Protein AF-A0A968MVT5-F1 (afdb_monomer)

Structure (mmCIF, N/CA/C/O backbone):
data_AF-A0A968MVT5-F1
#
_entry.id   AF-A0A968MVT5-F1
#
loop_
_atom_site.group_PDB
_atom_site.id
_atom_site.type_symbol
_atom_site.label_atom_id
_atom_site.label_alt_id
_atom_site.label_comp_id
_atom_site.label_asym_id
_atom_site.label_entity_id
_atom_site.label_seq_id
_atom_site.pdbx_PDB_ins_code
_atom_site.Cartn_x
_atom_site.Cartn_y
_atom_site.Cartn_z
_atom_site.occupancy
_atom_site.B_iso_or_equiv
_atom_site.auth_seq_id
_atom_site.auth_comp_id
_atom_site.auth_asym_id
_atom_site.auth_atom_id
_atom_site.pdbx_PDB_model_num
ATOM 1 N N . MET A 1 1 ? 6.706 14.657 13.556 1.00 43.78 1 MET A N 1
ATOM 2 C CA . MET A 1 1 ? 5.681 14.044 14.435 1.00 43.78 1 MET A CA 1
ATOM 3 C C . MET A 1 1 ? 4.385 13.911 13.644 1.00 43.78 1 MET A C 1
ATOM 5 O O . MET A 1 1 ? 4.036 14.861 12.951 1.00 43.78 1 MET A O 1
ATOM 9 N N . GLY A 1 2 ? 3.733 12.742 13.673 1.00 51.62 2 GLY A N 1
ATOM 10 C CA . GLY A 1 2 ? 2.491 12.472 12.931 1.00 51.62 2 GLY A CA 1
ATOM 11 C C . GLY A 1 2 ? 1.337 13.369 13.392 1.00 51.62 2 GLY A C 1
ATOM 12 O O . GLY A 1 2 ? 1.199 13.649 14.583 1.00 51.62 2 GLY A O 1
ATOM 13 N N . LYS A 1 3 ? 0.538 13.880 12.448 1.00 51.34 3 LYS A N 1
ATOM 14 C CA . LYS A 1 3 ? -0.596 14.776 12.735 1.00 51.34 3 LYS A CA 1
ATOM 15 C C . LYS A 1 3 ? -1.691 14.024 13.503 1.00 51.34 3 LYS A C 1
ATOM 17 O O . LYS A 1 3 ? -2.018 12.884 13.168 1.00 51.34 3 LYS A O 1
ATOM 22 N N . LYS A 1 4 ? -2.309 14.689 14.490 1.00 53.28 4 LYS A N 1
ATOM 23 C CA . LYS A 1 4 ? -3.520 14.187 15.165 1.00 53.28 4 LYS A CA 1
ATOM 24 C C . LYS A 1 4 ? -4.607 13.912 14.117 1.00 53.28 4 LYS A C 1
ATOM 26 O O . LYS A 1 4 ? -4.867 14.768 13.276 1.00 53.28 4 LYS A O 1
ATOM 31 N N . GLY A 1 5 ? -5.198 12.718 14.163 1.00 63.88 5 GLY A N 1
ATOM 32 C CA . GLY A 1 5 ? -6.194 12.250 13.190 1.00 63.88 5 GLY A CA 1
ATOM 33 C C . GLY A 1 5 ? -5.631 11.427 12.026 1.00 63.88 5 GLY A C 1
ATOM 34 O O . GLY A 1 5 ? -6.399 11.000 11.172 1.00 63.88 5 GLY A O 1
ATOM 35 N N . THR A 1 6 ? -4.318 11.176 11.984 1.00 68.81 6 THR A N 1
ATOM 36 C CA . THR A 1 6 ? -3.715 10.260 11.001 1.00 68.81 6 THR A CA 1
ATOM 37 C C . THR A 1 6 ? -3.498 8.871 11.612 1.00 68.81 6 THR A C 1
ATOM 39 O O . THR A 1 6 ? -3.180 8.784 12.800 1.00 68.81 6 THR A O 1
ATOM 42 N N . PRO A 1 7 ? -3.641 7.782 10.833 1.00 70.88 7 PRO A N 1
ATOM 43 C CA . PRO A 1 7 ? -3.378 6.424 11.319 1.00 70.88 7 PRO A CA 1
ATOM 44 C C . PRO A 1 7 ? -1.874 6.157 11.545 1.00 70.88 7 PRO A C 1
ATOM 46 O O . PRO A 1 7 ? -1.496 5.155 12.143 1.00 70.88 7 PRO A O 1
ATOM 49 N N . LEU A 1 8 ? -1.004 7.077 11.111 1.00 73.19 8 LEU A N 1
ATOM 50 C CA . LEU A 1 8 ? 0.443 7.027 11.302 1.00 73.19 8 LEU A CA 1
ATOM 51 C C . LEU A 1 8 ? 0.848 7.768 12.582 1.00 73.19 8 LEU A C 1
ATOM 53 O O . LEU A 1 8 ? 0.922 8.997 12.623 1.00 73.19 8 LEU A O 1
ATOM 57 N N . THR A 1 9 ? 1.155 7.010 13.632 1.00 74.75 9 THR A N 1
ATOM 58 C CA . THR A 1 9 ? 1.647 7.555 14.910 1.00 74.75 9 THR A CA 1
ATOM 59 C C . THR A 1 9 ? 3.166 7.774 14.923 1.00 74.75 9 THR A C 1
ATOM 61 O O . THR A 1 9 ? 3.667 8.551 15.737 1.00 74.75 9 THR A O 1
ATOM 64 N N . LYS A 1 10 ? 3.900 7.145 13.993 1.00 79.31 10 LYS A N 1
ATOM 65 C CA . LYS A 1 10 ? 5.359 7.248 13.801 1.00 79.31 10 LYS A CA 1
ATOM 66 C C . LYS A 1 10 ? 5.701 7.501 12.327 1.00 79.31 10 LYS A C 1
ATOM 68 O O . LYS A 1 10 ? 4.806 7.601 11.489 1.00 79.31 10 LYS A O 1
ATOM 73 N N . GLN A 1 11 ? 6.988 7.661 12.002 1.00 80.31 11 GLN A N 1
ATOM 74 C CA . GLN A 1 11 ? 7.413 7.732 10.598 1.00 80.31 11 GLN A CA 1
ATOM 75 C C . GLN A 1 11 ? 7.063 6.428 9.871 1.00 80.31 11 GLN A C 1
ATOM 77 O O . GLN A 1 11 ? 7.085 5.361 10.481 1.00 80.31 11 GLN A O 1
ATOM 82 N N . ILE A 1 12 ? 6.763 6.496 8.570 1.00 79.69 12 ILE A N 1
ATOM 83 C CA . ILE A 1 12 ? 6.401 5.310 7.774 1.00 79.69 12 ILE A CA 1
ATOM 84 C C . ILE A 1 12 ? 7.508 4.244 7.786 1.00 79.69 12 ILE A C 1
ATOM 86 O O . ILE A 1 12 ? 7.210 3.061 7.852 1.00 79.69 12 ILE A O 1
ATOM 90 N N . SER A 1 13 ? 8.775 4.666 7.826 1.00 80.44 13 SER A N 1
ATOM 91 C CA . SER A 1 13 ? 9.951 3.794 7.946 1.00 80.44 13 SER A CA 1
ATOM 92 C C . SER A 1 13 ? 10.022 3.029 9.273 1.00 80.44 13 SER A C 1
ATOM 94 O O . SER A 1 13 ? 10.656 1.982 9.345 1.00 80.44 13 SER A O 1
ATOM 96 N N . GLU A 1 14 ? 9.374 3.535 10.322 1.00 81.88 14 GLU A N 1
ATOM 97 C CA . GLU A 1 14 ? 9.344 2.945 11.666 1.00 81.88 14 GLU A CA 1
ATOM 98 C C . GLU A 1 14 ? 7.984 2.313 12.003 1.00 81.88 14 GLU A C 1
ATOM 100 O O . GLU A 1 14 ? 7.813 1.699 13.060 1.00 81.88 14 GLU A O 1
ATOM 105 N N . THR A 1 15 ? 6.993 2.490 11.128 1.00 82.56 15 THR A N 1
ATOM 106 C CA . THR A 1 15 ? 5.636 1.990 11.328 1.00 82.56 15 THR A CA 1
ATOM 107 C C . THR A 1 15 ? 5.561 0.560 10.819 1.00 82.56 15 THR A C 1
ATOM 109 O O . THR A 1 15 ? 5.556 0.322 9.617 1.00 82.56 15 THR A O 1
ATOM 112 N N . LYS A 1 16 ? 5.503 -0.398 11.748 1.00 81.62 16 LYS A N 1
ATOM 113 C CA . LYS A 1 16 ? 5.365 -1.829 11.430 1.00 81.62 16 LYS A CA 1
ATOM 114 C C . LYS A 1 16 ? 3.918 -2.263 11.212 1.00 81.62 16 LYS A C 1
ATOM 116 O O . LYS A 1 16 ? 3.680 -3.254 10.539 1.00 81.62 16 LYS A O 1
ATOM 121 N N . GLU A 1 17 ? 2.976 -1.533 11.796 1.00 80.25 17 GLU A N 1
ATOM 122 C CA . GLU A 1 17 ? 1.560 -1.881 11.799 1.00 80.25 17 GLU A CA 1
ATOM 123 C C . GLU A 1 17 ? 0.715 -0.609 11.739 1.00 80.25 17 GLU A C 1
ATOM 125 O O . GLU A 1 17 ? 1.037 0.397 12.379 1.00 80.25 17 GLU A O 1
ATOM 130 N N . ILE A 1 18 ? -0.364 -0.661 10.959 1.00 76.94 18 ILE A N 1
ATOM 131 C CA . ILE A 1 18 ? -1.361 0.400 10.855 1.00 76.94 18 ILE A C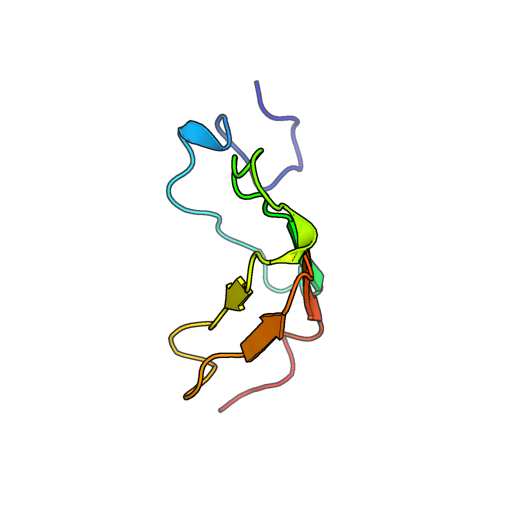A 1
ATOM 132 C C . ILE A 1 18 ? -2.718 -0.230 11.147 1.00 76.94 18 ILE A C 1
ATOM 134 O O . ILE A 1 18 ? -3.203 -1.048 10.372 1.00 76.94 18 ILE A O 1
ATOM 138 N N . ILE A 1 19 ? -3.333 0.175 12.257 1.00 75.75 19 ILE A N 1
ATOM 139 C CA . ILE A 1 19 ? -4.682 -0.258 12.621 1.00 75.75 19 ILE A CA 1
ATOM 140 C C . ILE A 1 19 ? -5.667 0.748 12.039 1.00 75.75 19 ILE A C 1
ATOM 142 O O . ILE A 1 19 ? -5.636 1.935 12.379 1.00 75.75 19 ILE A O 1
ATOM 146 N N . LEU A 1 20 ? -6.533 0.267 11.156 1.00 72.81 20 LEU A N 1
ATOM 147 C CA . LEU A 1 20 ? -7.583 1.062 10.537 1.00 72.81 20 LEU A CA 1
ATOM 148 C C . LEU A 1 20 ? -8.908 0.825 11.253 1.00 72.81 20 LEU A C 1
ATOM 150 O O . LEU A 1 20 ? -9.198 -0.279 11.714 1.00 72.81 20 LEU A O 1
ATOM 154 N N . LYS A 1 21 ? -9.700 1.886 11.378 1.00 71.38 21 LYS A N 1
ATOM 155 C CA . LYS A 1 21 ? -11.044 1.801 11.954 1.00 71.38 21 LYS A CA 1
ATOM 156 C C . LYS A 1 21 ? -12.033 1.254 10.922 1.00 71.38 21 LYS A C 1
ATOM 158 O O . LYS A 1 21 ? -11.803 1.362 9.722 1.00 71.38 21 LYS A O 1
ATOM 163 N N . TYR A 1 22 ? -13.149 0.700 11.398 1.00 70.31 22 TYR A N 1
ATOM 164 C CA . TYR A 1 22 ? -14.164 0.065 10.546 1.00 70.31 22 TYR A CA 1
ATOM 165 C C . TYR A 1 22 ? -14.784 1.012 9.500 1.00 70.31 22 TYR A C 1
ATOM 167 O O . TYR A 1 22 ? -15.261 0.549 8.476 1.00 70.31 22 TYR A O 1
ATOM 175 N N . ASP A 1 23 ? -14.765 2.323 9.752 1.00 70.31 23 ASP A N 1
ATOM 176 C CA . ASP A 1 23 ? -15.269 3.386 8.876 1.00 70.31 23 ASP A CA 1
ATOM 177 C C . ASP A 1 23 ? -14.243 3.833 7.813 1.00 70.31 23 ASP A C 1
ATOM 179 O O . ASP A 1 23 ? -14.536 4.677 6.968 1.00 70.31 23 ASP A O 1
ATOM 183 N N . GLN A 1 24 ? -13.028 3.273 7.829 1.00 68.44 24 GLN A N 1
ATOM 184 C CA . GLN A 1 24 ? -11.955 3.576 6.880 1.00 68.44 24 GLN A CA 1
ATOM 185 C C . GLN A 1 24 ? -11.903 2.526 5.771 1.00 68.44 24 GLN A C 1
ATOM 187 O O . GLN A 1 24 ? -10.978 1.722 5.676 1.00 68.44 24 GLN A O 1
ATOM 192 N N . THR A 1 25 ? -12.917 2.541 4.913 1.00 71.50 25 THR A N 1
ATOM 193 C CA . THR A 1 25 ? -13.181 1.452 3.957 1.00 71.50 25 THR A CA 1
ATOM 194 C C . THR A 1 25 ? -12.523 1.666 2.600 1.00 71.50 25 THR A C 1
ATOM 196 O O . THR A 1 25 ? -12.645 0.833 1.699 1.00 71.50 25 THR A O 1
ATOM 199 N N . TYR A 1 26 ? -11.780 2.767 2.470 1.00 76.19 26 TYR A N 1
ATOM 200 C CA . TYR A 1 26 ? -11.007 3.128 1.295 1.00 76.19 26 TYR A CA 1
ATOM 201 C C . TYR A 1 26 ? -9.543 3.353 1.672 1.00 76.19 26 TYR A C 1
ATOM 203 O O . TYR A 1 26 ? -9.197 4.321 2.353 1.00 76.19 26 TYR A O 1
ATOM 211 N N . ILE A 1 27 ? -8.665 2.469 1.208 1.00 80.25 27 ILE A N 1
ATOM 212 C CA . ILE A 1 27 ? -7.231 2.503 1.499 1.00 80.25 27 ILE A CA 1
ATOM 213 C C . ILE A 1 27 ? -6.484 2.440 0.182 1.00 80.25 27 ILE A C 1
ATOM 215 O O . ILE A 1 27 ? -6.767 1.610 -0.673 1.00 80.25 27 ILE A O 1
ATOM 219 N N . THR A 1 28 ? -5.505 3.321 0.003 1.00 83.19 28 THR A N 1
ATOM 220 C CA . THR A 1 28 ? -4.611 3.260 -1.153 1.00 83.19 28 THR A CA 1
ATOM 221 C C . THR A 1 28 ? -3.170 3.182 -0.690 1.00 83.19 28 THR A C 1
ATOM 223 O O . THR A 1 28 ? -2.65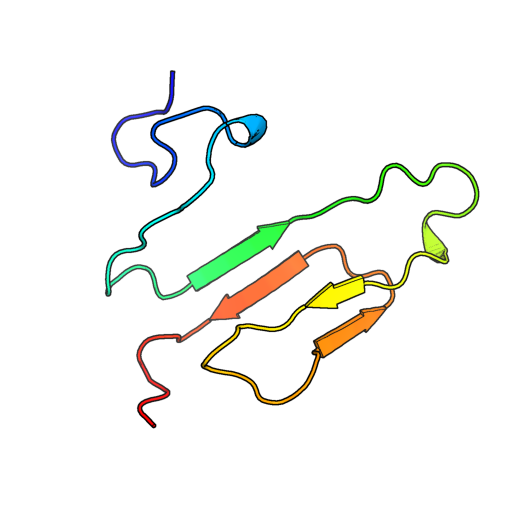3 4.119 -0.083 1.00 83.19 28 THR A O 1
ATOM 226 N N . PHE A 1 29 ? -2.511 2.082 -1.028 1.00 82.69 29 PHE A N 1
ATOM 227 C CA . PHE A 1 29 ? -1.077 1.917 -0.870 1.00 82.69 29 PHE A CA 1
ATOM 228 C C . PHE A 1 29 ? -0.384 2.466 -2.109 1.00 82.69 29 PHE A C 1
ATOM 230 O O . PHE A 1 29 ? -0.709 2.077 -3.228 1.00 82.69 29 PHE A O 1
ATOM 237 N N . LYS A 1 30 ? 0.567 3.381 -1.916 1.00 83.94 30 LYS A N 1
ATOM 238 C CA . LYS A 1 30 ? 1.456 3.855 -2.980 1.00 83.94 30 LYS A CA 1
ATOM 239 C C . LYS A 1 30 ? 2.854 3.343 -2.698 1.00 83.94 30 LYS A C 1
ATOM 241 O O . LYS A 1 30 ? 3.360 3.540 -1.596 1.00 83.94 30 LYS A O 1
ATOM 246 N N . TYR A 1 31 ? 3.469 2.716 -3.687 1.00 81.12 31 TYR A N 1
ATOM 247 C CA . TYR A 1 31 ? 4.792 2.117 -3.560 1.00 81.12 31 TYR A CA 1
ATOM 248 C C . TYR A 1 31 ? 5.667 2.504 -4.746 1.00 81.12 31 TYR A C 1
ATOM 250 O O . TYR A 1 31 ? 5.192 2.814 -5.834 1.00 81.12 31 TYR A O 1
ATOM 258 N N . THR A 1 32 ? 6.977 2.516 -4.536 1.00 79.81 32 THR A N 1
ATOM 259 C CA . THR A 1 32 ? 7.941 2.751 -5.607 1.00 79.81 32 THR A CA 1
ATOM 260 C C . THR A 1 32 ? 9.137 1.847 -5.381 1.00 79.81 32 THR A C 1
ATOM 262 O O . THR A 1 32 ? 9.669 1.787 -4.276 1.00 79.81 32 THR A O 1
ATOM 265 N N . ALA A 1 33 ? 9.563 1.137 -6.423 1.00 73.31 33 ALA A N 1
ATOM 266 C CA . ALA A 1 33 ? 10.876 0.507 -6.405 1.00 73.31 33 ALA A CA 1
ATOM 267 C C . ALA A 1 33 ? 11.917 1.569 -6.774 1.00 73.31 33 ALA A C 1
ATOM 269 O O . ALA A 1 33 ? 11.692 2.361 -7.691 1.00 73.31 33 ALA A O 1
ATOM 270 N N . LEU A 1 34 ? 13.061 1.571 -6.093 1.00 70.00 34 LEU A N 1
ATOM 271 C CA . LEU A 1 34 ? 14.239 2.385 -6.428 1.00 70.00 34 LEU A CA 1
ATOM 272 C C . LEU A 1 34 ? 14.982 1.820 -7.658 1.00 70.00 34 LEU A C 1
ATOM 274 O O . LEU A 1 34 ? 16.203 1.735 -7.672 1.00 70.00 34 LEU A O 1
ATOM 278 N N . SER A 1 35 ? 14.250 1.390 -8.687 1.00 63.62 35 SER A N 1
ATOM 279 C CA . SER A 1 35 ? 14.839 0.840 -9.910 1.00 63.62 35 SER A CA 1
ATOM 280 C C . SER A 1 35 ? 14.990 1.959 -10.940 1.00 63.62 35 SER A C 1
ATOM 282 O O . SER A 1 35 ? 14.000 2.412 -11.519 1.00 63.62 35 SER A O 1
ATOM 284 N N . TYR A 1 36 ? 16.223 2.443 -11.105 1.00 59.91 36 TYR A N 1
ATOM 285 C CA . TYR A 1 36 ? 16.581 3.537 -12.020 1.00 59.91 36 TYR A CA 1
ATOM 286 C C . TYR A 1 36 ? 16.861 3.061 -13.455 1.00 59.91 36 TYR A C 1
ATOM 288 O O . TYR A 1 36 ? 16.788 3.866 -14.376 1.00 59.91 36 TYR A O 1
ATOM 296 N N . GLU A 1 37 ? 17.167 1.774 -13.660 1.00 66.50 37 GLU A N 1
ATOM 297 C CA . GLU A 1 37 ? 17.658 1.266 -14.952 1.00 66.50 37 GLU A CA 1
ATOM 298 C C . GLU A 1 37 ? 16.551 1.012 -15.984 1.00 66.50 37 GLU A C 1
ATOM 300 O O . GLU A 1 37 ? 16.770 1.155 -17.183 1.00 66.50 37 GLU A O 1
ATOM 305 N N . SER A 1 38 ? 15.351 0.620 -15.553 1.00 70.94 38 SER A N 1
ATOM 306 C CA . SER A 1 38 ? 14.188 0.440 -16.437 1.00 70.94 38 SER A CA 1
ATOM 307 C C . SER A 1 38 ? 12.902 0.479 -15.607 1.00 70.94 38 SER A C 1
ATOM 309 O O . SER A 1 38 ? 12.299 -0.568 -15.345 1.00 70.94 38 SER A O 1
ATOM 311 N N . PRO A 1 39 ? 12.480 1.664 -15.133 1.00 69.12 39 PRO A N 1
ATOM 312 C CA . PRO A 1 39 ? 11.318 1.795 -14.269 1.00 69.12 39 PRO A CA 1
ATOM 313 C C . PRO A 1 39 ? 10.038 1.254 -14.906 1.00 69.12 39 PRO A C 1
ATOM 315 O O . PRO A 1 39 ? 9.197 0.790 -14.145 1.00 69.12 39 PRO A O 1
ATOM 318 N N . GLU A 1 40 ? 9.896 1.254 -16.241 1.00 70.06 40 GLU A N 1
ATOM 319 C CA . GLU A 1 40 ? 8.757 0.660 -16.963 1.00 70.06 40 GLU A CA 1
ATOM 320 C C . GLU A 1 40 ? 8.716 -0.877 -16.945 1.00 70.06 40 GLU A C 1
ATOM 322 O O . GLU A 1 40 ? 7.655 -1.469 -17.141 1.00 70.06 40 GLU A O 1
ATOM 327 N N . LYS A 1 41 ? 9.844 -1.543 -16.670 1.00 75.56 41 LYS A N 1
ATOM 328 C CA . LYS A 1 41 ? 9.906 -3.012 -16.587 1.00 75.56 41 LYS A CA 1
ATOM 329 C C . LYS A 1 41 ? 9.542 -3.546 -15.209 1.00 75.56 41 LYS A C 1
ATOM 331 O O . LYS A 1 41 ? 9.352 -4.752 -15.066 1.00 75.56 41 LYS A O 1
ATOM 336 N N . ASN A 1 42 ? 9.418 -2.678 -14.205 1.00 77.81 42 ASN A N 1
ATOM 337 C CA . ASN A 1 42 ? 9.007 -3.107 -12.875 1.00 77.81 42 ASN A CA 1
ATOM 338 C C . ASN A 1 42 ? 7.601 -3.708 -12.944 1.00 77.81 42 ASN A C 1
ATOM 340 O O . ASN A 1 42 ? 6.683 -3.092 -13.488 1.00 77.81 42 ASN A O 1
ATOM 344 N N . GLN A 1 43 ? 7.464 -4.912 -12.401 1.00 80.69 43 GLN A N 1
ATOM 345 C CA . GLN A 1 43 ? 6.190 -5.587 -12.221 1.00 80.69 43 GLN A CA 1
ATOM 346 C C . GLN A 1 43 ? 5.893 -5.616 -10.727 1.00 80.69 43 GLN A C 1
ATOM 348 O O . GLN A 1 43 ? 6.749 -5.991 -9.925 1.00 80.69 43 GLN A O 1
ATOM 353 N N . TYR A 1 44 ? 4.690 -5.207 -10.364 1.00 84.00 44 TYR A N 1
ATOM 354 C CA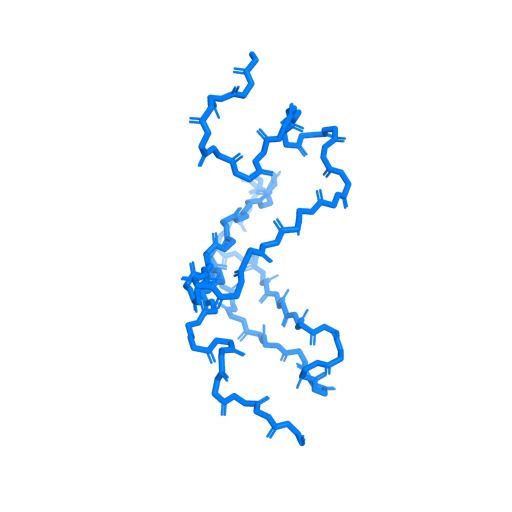 . TYR A 1 44 ? 4.222 -5.164 -8.997 1.00 84.00 44 TYR A CA 1
ATOM 355 C C . TYR A 1 44 ? 3.053 -6.119 -8.832 1.00 84.00 44 TYR A C 1
ATOM 357 O O . TYR A 1 44 ? 2.197 -6.252 -9.712 1.00 84.00 44 TYR A O 1
ATOM 365 N N . ALA A 1 45 ? 3.040 -6.783 -7.685 1.00 85.50 45 ALA A N 1
ATOM 366 C CA . ALA A 1 45 ? 1.922 -7.584 -7.249 1.00 85.50 45 ALA A CA 1
ATOM 367 C C . ALA A 1 45 ? 1.628 -7.291 -5.781 1.00 85.50 45 ALA A C 1
ATOM 369 O O . ALA A 1 45 ? 2.538 -6.986 -5.006 1.00 85.50 45 ALA A O 1
ATOM 370 N N . TYR A 1 46 ? 0.359 -7.377 -5.409 1.00 85.31 46 TYR A N 1
ATOM 371 C CA . TYR A 1 46 ? -0.078 -7.244 -4.027 1.00 85.31 46 TYR A CA 1
ATOM 372 C C . TYR A 1 46 ? -1.105 -8.321 -3.689 1.00 85.31 46 TYR A C 1
ATOM 374 O O . TYR A 1 46 ? -1.778 -8.841 -4.572 1.00 85.31 46 TYR A O 1
ATOM 382 N N . MET A 1 47 ? -1.205 -8.663 -2.412 1.00 83.75 47 MET A N 1
ATOM 383 C CA . MET A 1 47 ? -2.195 -9.602 -1.894 1.00 83.75 47 MET A CA 1
ATOM 384 C C . MET A 1 47 ? -2.549 -9.177 -0.474 1.00 83.75 47 MET A C 1
ATOM 386 O O .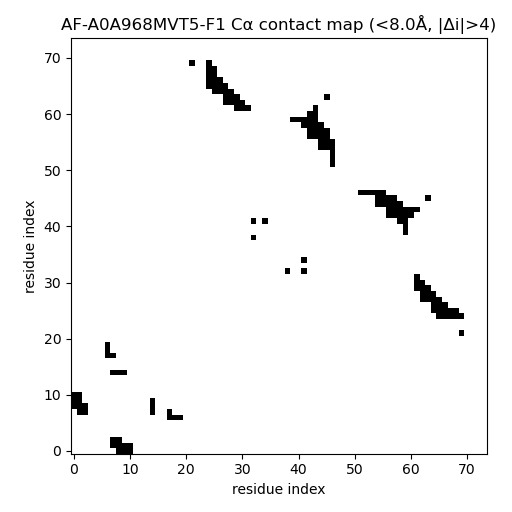 MET A 1 47 ? -1.654 -8.845 0.309 1.00 83.75 47 MET A O 1
ATOM 390 N N . LEU A 1 48 ? -3.836 -9.199 -0.140 1.00 82.44 48 LEU A N 1
ATOM 391 C CA . LEU A 1 48 ? -4.294 -9.047 1.235 1.00 82.44 48 LEU A CA 1
ATOM 392 C C . LEU A 1 48 ? -4.446 -10.427 1.885 1.00 82.44 48 LEU A C 1
ATOM 394 O O . LEU A 1 48 ? -5.431 -11.134 1.665 1.00 82.44 48 LEU A O 1
ATOM 398 N N . GLU A 1 49 ? -3.456 -10.816 2.686 1.00 79.12 49 GLU A N 1
ATOM 399 C CA . GLU A 1 49 ? -3.465 -12.095 3.397 1.00 79.12 49 GLU A CA 1
ATOM 400 C C . GLU A 1 49 ? -4.707 -12.223 4.297 1.00 79.12 49 GLU A C 1
ATOM 402 O O . GLU A 1 49 ? -5.065 -11.301 5.030 1.00 79.12 49 GLU A O 1
ATOM 407 N N . GLY A 1 50 ? -5.394 -13.367 4.208 1.00 77.00 50 GLY A N 1
ATOM 408 C CA . GLY A 1 50 ? -6.649 -13.624 4.923 1.00 77.00 50 GLY A CA 1
ATOM 409 C C . GLY A 1 50 ? -7.913 -13.108 4.222 1.00 77.00 50 GLY A C 1
ATOM 410 O O . GLY A 1 50 ? -9.012 -13.453 4.650 1.00 77.00 50 GLY A O 1
ATOM 411 N N . PHE A 1 51 ? -7.779 -12.342 3.135 1.00 75.81 51 PHE A N 1
ATOM 412 C CA . PHE A 1 51 ? -8.898 -11.869 2.310 1.00 75.81 51 PHE A CA 1
ATOM 413 C C . PHE A 1 51 ? -8.841 -12.424 0.883 1.00 75.81 51 PHE A C 1
ATOM 415 O O . PHE A 1 51 ? -9.855 -12.845 0.327 1.00 75.81 51 PHE A O 1
ATOM 422 N N . GLU A 1 52 ? -7.645 -12.463 0.300 1.00 77.38 52 GLU A N 1
ATOM 423 C CA . GLU A 1 52 ? -7.379 -12.968 -1.045 1.00 77.38 52 GLU A CA 1
ATOM 424 C C . GLU A 1 52 ? -6.632 -14.303 -0.991 1.00 77.38 52 GLU A C 1
ATOM 426 O O . GLU A 1 52 ? -5.860 -14.574 -0.071 1.00 77.38 52 GLU A O 1
ATOM 431 N N . LYS A 1 53 ? -6.888 -15.157 -1.989 1.00 82.31 53 LYS A N 1
ATOM 432 C CA . LYS A 1 53 ? -6.188 -16.440 -2.170 1.00 82.31 53 LYS A CA 1
ATOM 433 C C . LYS A 1 53 ? -5.041 -16.352 -3.175 1.00 82.31 53 LYS A C 1
ATOM 435 O O . LYS A 1 53 ? -4.159 -17.202 -3.142 1.00 82.31 53 LYS A O 1
ATOM 440 N N . ASP A 1 54 ? -5.061 -15.335 -4.034 1.00 86.31 54 ASP A N 1
ATOM 441 C CA . ASP A 1 54 ? -4.142 -15.173 -5.156 1.00 86.31 54 ASP A CA 1
ATOM 442 C C . ASP A 1 54 ? -3.566 -13.754 -5.200 1.00 86.31 54 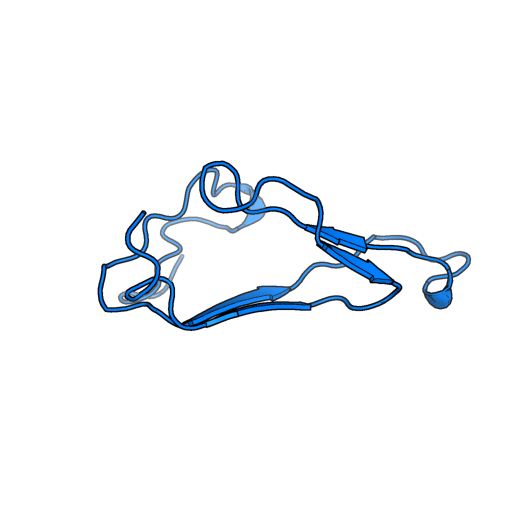ASP A C 1
ATOM 444 O O . ASP A 1 54 ? -4.170 -12.795 -4.719 1.00 86.31 54 ASP A O 1
ATOM 448 N N . TRP A 1 55 ? -2.389 -13.627 -5.812 1.00 88.94 55 TRP A N 1
ATOM 449 C CA . TRP A 1 55 ? -1.719 -12.347 -6.013 1.00 88.94 55 TRP A CA 1
ATOM 450 C C . TRP A 1 55 ? -2.388 -11.525 -7.117 1.00 88.94 55 TRP A C 1
ATOM 452 O O . TRP A 1 55 ? -2.614 -12.005 -8.229 1.00 88.94 55 TRP A O 1
ATOM 462 N N . HIS A 1 56 ? -2.609 -10.241 -6.849 1.00 85.94 56 HIS A N 1
ATOM 463 C CA . HIS A 1 56 ? -3.015 -9.264 -7.850 1.00 85.94 56 HIS A CA 1
ATOM 464 C C . HIS A 1 56 ? -1.790 -8.709 -8.569 1.00 85.94 56 HIS A C 1
ATOM 466 O O . HIS A 1 56 ? -1.086 -7.855 -8.035 1.00 85.94 56 HIS A O 1
ATOM 472 N N . TYR A 1 57 ? -1.547 -9.179 -9.791 1.00 86.31 57 TYR A N 1
ATOM 473 C CA . TYR A 1 57 ? -0.494 -8.667 -10.667 1.00 86.31 57 TYR A CA 1
ATOM 474 C C . TYR A 1 57 ? -0.976 -7.405 -11.389 1.00 86.31 57 TYR A C 1
ATOM 476 O O . TYR A 1 57 ? -1.896 -7.467 -12.201 1.00 86.31 57 TYR A O 1
ATOM 484 N N . VAL A 1 58 ? -0.344 -6.262 -11.117 1.00 86.31 58 VAL A N 1
ATOM 485 C CA . VAL A 1 58 ? -0.758 -4.945 -11.645 1.00 86.31 58 VAL A CA 1
ATOM 486 C C . VAL A 1 58 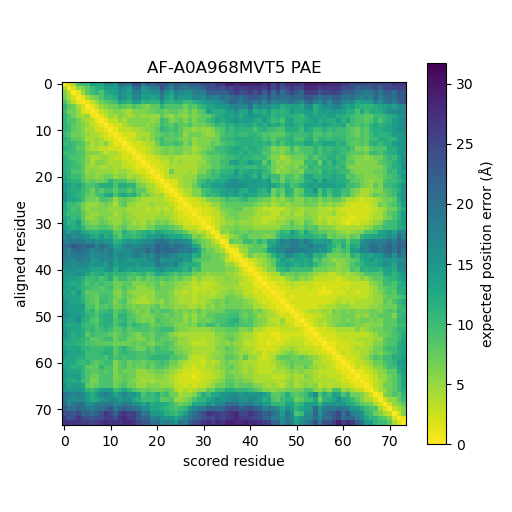? 0.277 -4.301 -12.568 1.00 86.31 58 VAL A C 1
ATOM 488 O O . VAL A 1 58 ? 0.213 -3.118 -12.900 1.00 86.31 58 VAL A O 1
ATOM 491 N N . GLY A 1 59 ? 1.251 -5.087 -13.021 1.00 85.12 59 GLY A N 1
ATOM 492 C CA . GLY A 1 59 ? 2.270 -4.623 -13.950 1.00 85.12 59 GLY A CA 1
ATOM 493 C C . GLY A 1 59 ? 3.068 -3.458 -13.377 1.00 85.12 59 GLY A C 1
ATOM 494 O O . GLY A 1 59 ? 3.598 -3.558 -12.277 1.00 85.12 59 GLY A O 1
ATOM 495 N N . ASN A 1 60 ? 3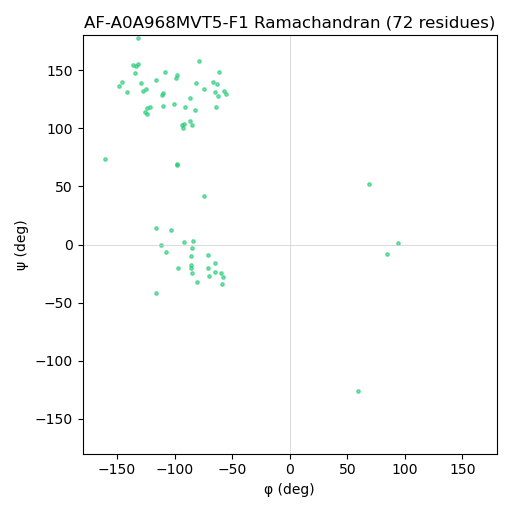.147 -2.340 -14.097 1.00 82.44 60 ASN A N 1
ATOM 496 C CA . ASN A 1 60 ? 3.886 -1.164 -13.631 1.00 82.44 60 ASN A CA 1
ATOM 497 C C . ASN A 1 60 ? 3.092 -0.253 -12.682 1.00 82.44 60 ASN A C 1
ATOM 499 O O . ASN A 1 60 ? 3.577 0.814 -12.299 1.00 82.44 60 ASN A O 1
ATOM 503 N N . GLU A 1 61 ? 1.864 -0.623 -12.318 1.00 83.50 61 GLU A N 1
ATOM 504 C CA . GLU A 1 61 ? 1.043 0.221 -11.465 1.00 83.50 61 GLU A CA 1
ATOM 505 C C . GLU A 1 61 ? 1.670 0.356 -10.075 1.00 83.50 61 GLU A C 1
ATOM 507 O O . GLU A 1 61 ? 2.083 -0.614 -9.455 1.00 83.50 61 GLU A O 1
ATOM 512 N N . ARG A 1 62 ? 1.774 1.599 -9.599 1.00 84.62 62 ARG A N 1
ATOM 513 C CA . ARG A 1 62 ? 2.414 1.961 -8.321 1.00 84.62 62 ARG A CA 1
ATOM 514 C C . ARG A 1 62 ? 1.414 2.273 -7.214 1.00 84.62 62 ARG A C 1
ATOM 516 O O . ARG A 1 62 ? 1.764 2.874 -6.194 1.00 84.62 62 ARG A O 1
ATOM 523 N N . LYS A 1 63 ? 0.147 1.937 -7.445 1.00 85.31 63 LYS A N 1
ATOM 524 C CA . LYS A 1 63 ? -0.940 2.105 -6.489 1.00 85.31 63 LYS A CA 1
ATOM 525 C C . LYS A 1 63 ? -1.699 0.790 -6.358 1.00 85.31 63 LYS A C 1
ATOM 527 O O . LYS A 1 63 ? -1.959 0.122 -7.347 1.00 85.31 63 LYS A O 1
ATOM 532 N N . ALA A 1 64 ? -2.064 0.447 -5.136 1.00 83.31 64 ALA A N 1
ATOM 533 C CA . ALA A 1 64 ? -3.041 -0.588 -4.843 1.00 83.31 64 ALA A CA 1
ATOM 534 C C . ALA A 1 64 ? -4.155 0.071 -4.043 1.00 83.31 64 ALA A C 1
ATOM 536 O O . ALA A 1 64 ? -3.898 0.617 -2.969 1.00 83.31 64 ALA A O 1
ATOM 537 N N . THR A 1 65 ? -5.367 0.073 -4.581 1.00 83.31 65 THR A N 1
ATOM 538 C CA . THR A 1 65 ? -6.530 0.657 -3.917 1.00 83.31 65 THR A CA 1
ATOM 539 C C . THR A 1 65 ? -7.465 -0.461 -3.493 1.00 83.31 65 THR A C 1
ATOM 541 O O . THR A 1 65 ? -7.988 -1.182 -4.336 1.00 83.31 65 THR A O 1
ATOM 544 N N . TYR A 1 66 ? -7.699 -0.560 -2.190 1.00 78.38 66 TYR A N 1
ATOM 545 C CA . TYR A 1 66 ? -8.754 -1.379 -1.615 1.00 78.38 66 TYR A CA 1
ATOM 546 C C . TYR A 1 66 ? -9.926 -0.473 -1.269 1.00 78.38 66 TYR A C 1
ATOM 548 O O . TYR A 1 66 ? -9.786 0.480 -0.502 1.00 78.38 66 TYR A O 1
ATOM 556 N N . SER A 1 67 ? -11.076 -0.764 -1.856 1.00 73.81 67 SER A N 1
ATOM 557 C CA . SER A 1 67 ? -12.329 -0.056 -1.628 1.00 73.81 67 SER A CA 1
ATOM 558 C C . SER A 1 67 ? -13.389 -1.063 -1.209 1.00 73.81 67 SER A C 1
ATOM 560 O O . SER A 1 67 ? -13.519 -2.095 -1.863 1.00 73.81 67 SER A O 1
ATOM 562 N N . SER A 1 68 ? -14.154 -0.741 -0.165 1.00 65.06 68 SER A N 1
ATOM 563 C CA . SER A 1 68 ? -15.204 -1.595 0.404 1.00 65.06 68 SER A CA 1
ATOM 564 C C . SER A 1 68 ? -14.676 -2.859 1.111 1.00 65.06 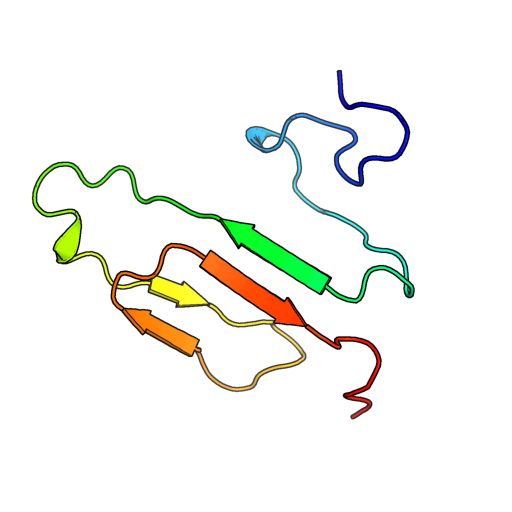68 SER A C 1
ATOM 566 O O . SER A 1 68 ? -15.119 -3.977 0.861 1.00 65.06 68 SER A O 1
ATOM 568 N N . LEU A 1 69 ? -13.729 -2.689 2.046 1.00 65.00 69 LEU A N 1
ATOM 569 C CA . LEU A 1 69 ? -13.352 -3.772 2.979 1.00 65.00 69 LEU A CA 1
ATOM 57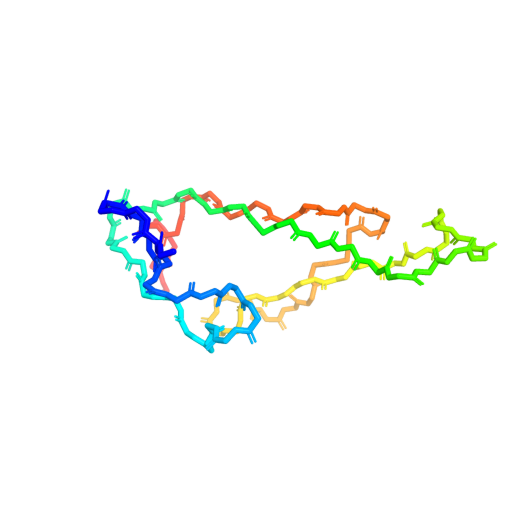0 C C . LEU A 1 69 ? -14.492 -4.168 3.940 1.00 65.00 69 LEU A C 1
ATOM 572 O O . LEU A 1 69 ? -14.437 -5.225 4.559 1.00 65.00 69 LEU A O 1
ATOM 576 N N . GLU A 1 70 ? -15.513 -3.322 4.065 1.00 62.03 70 GLU A N 1
ATOM 577 C CA . GLU A 1 70 ? -16.683 -3.508 4.931 1.00 62.03 70 GLU A CA 1
ATOM 578 C C . GLU A 1 70 ? -17.642 -4.616 4.469 1.00 62.03 70 GLU A C 1
ATOM 580 O O . GLU A 1 70 ? -18.306 -5.217 5.312 1.00 62.03 70 GLU A O 1
ATOM 585 N N . ASP A 1 71 ? -17.699 -4.920 3.166 1.00 53.22 71 ASP A N 1
ATOM 586 C CA . ASP A 1 71 ? -18.820 -5.687 2.592 1.00 53.22 71 ASP A CA 1
ATOM 587 C C . ASP A 1 71 ? -18.453 -7.097 2.092 1.00 53.22 71 ASP A C 1
ATOM 589 O O . ASP A 1 71 ? -19.303 -7.867 1.651 1.00 53.22 71 ASP A O 1
ATOM 593 N N . ARG A 1 72 ? -17.186 -7.509 2.205 1.00 49.38 72 ARG A N 1
ATOM 594 C CA . ARG A 1 72 ? -16.785 -8.910 1.979 1.00 49.38 72 ARG A CA 1
ATOM 595 C C . ARG A 1 72 ? -16.677 -9.639 3.314 1.00 49.38 72 ARG A C 1
ATOM 597 O O . ARG A 1 72 ? -15.594 -10.017 3.755 1.00 49.38 72 ARG A O 1
ATOM 604 N N . LYS A 1 73 ? -17.828 -9.840 3.960 1.00 42.38 73 LYS A N 1
ATOM 605 C CA . LYS A 1 73 ? -17.969 -10.917 4.945 1.00 42.38 73 LYS A CA 1
ATOM 606 C C . LYS A 1 73 ? -17.798 -12.251 4.218 1.00 42.38 73 LYS A C 1
ATOM 608 O O . LYS A 1 73 ? -18.556 -12.555 3.299 1.00 42.38 73 LYS A O 1
ATOM 613 N N . ILE A 1 74 ? -16.778 -12.995 4.630 1.00 38.84 74 ILE A N 1
ATOM 614 C CA . ILE A 1 74 ? -16.672 -14.444 4.436 1.00 38.84 74 ILE A CA 1
ATOM 615 C C . ILE A 1 74 ? -17.718 -15.110 5.336 1.00 38.84 74 ILE A C 1
ATOM 617 O O . ILE A 1 74 ? -17.906 -14.605 6.469 1.00 38.84 74 ILE A O 1
#

Mean predicted aligned error: 9.38 Å

Radius of gyration: 14.81 Å; Cα contacts (8 Å, |Δi|>4): 76; chains: 1; bounding box: 36×31×32 Å

Nearest PDB structures (foldseek):
  4a2m-assembly2_C  TM=8.739E-01  e=2.052E-02  Bacteroides thetaiotaomicron VPI-5482
  4a2m-assembly1_B  TM=8.790E-01  e=3.306E-02  Bacteroides thetaiotaomicron VPI-5482
  4a2m-assembly2_D  TM=8.782E-01  e=3.539E-02  Bacteroides thetaiotaomicron VPI-5482

Sequence (74 aa):
MGKKGTPLTKQISETKEIILKYDQTYITFKYTALSYESPEKNQYAYMLEGFEKDWHYVGNERKATYSSLEDRKI

Solvent-accessible surface area (backbone atoms only — not comparable to full-atom values): 5073 Å² total; per-residue (Å²): 132,51,58,92,92,51,74,46,79,51,58,76,95,73,49,89,75,73,78,77,58,86,87,60,33,67,48,72,49,74,59,78,79,95,54,82,89,54,59,83,72,45,71,36,68,50,67,53,84,94,78,48,95,61,73,47,73,52,42,63,53,48,63,48,75,49,69,58,72,76,75,71,76,128

pLDDT: mean 74.08, std 11.39, range [38.84, 88.94]

Secondary structure (DSSP, 8-state):
-PPTT-S-SS-GGG----PPPTT--EEEEE------S-GGG--EEE--BTTBSS-EEEET--EEEEE-TTS---

Foldseek 3Di:
DDDPPDQDPDPPVPDPDGDDDLVPQKDKQFAADPDPPCLQQDWDWDDDPPQDPDIDTDRSDRMDIGGGPPPPDD